Protein AF-Q112Q5-F1 (afdb_monomer)

Structure (mmCIF, N/CA/C/O backbone):
data_AF-Q112Q5-F1
#
_entry.id   AF-Q112Q5-F1
#
loop_
_atom_site.group_PDB
_atom_site.id
_atom_site.type_symbol
_atom_site.label_atom_id
_atom_site.label_alt_id
_atom_site.label_comp_id
_atom_site.label_asym_id
_atom_site.label_entity_id
_atom_site.label_seq_id
_atom_site.pdbx_PDB_ins_code
_atom_site.Cartn_x
_atom_site.Cartn_y
_atom_site.Cartn_z
_atom_site.occupancy
_atom_site.B_iso_or_equiv
_atom_site.auth_seq_id
_atom_site.auth_comp_id
_atom_site.auth_asym_id
_atom_site.auth_atom_id
_atom_site.pdbx_PDB_model_num
ATOM 1 N N . MET A 1 1 ? 54.21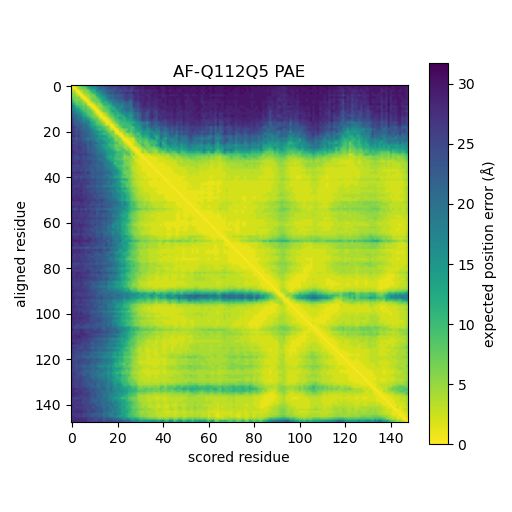1 -48.850 -16.663 1.00 38.34 1 MET A N 1
ATOM 2 C CA . MET A 1 1 ? 54.691 -47.965 -15.581 1.00 38.34 1 MET A CA 1
ATOM 3 C C . MET A 1 1 ? 54.172 -46.567 -15.881 1.00 38.34 1 MET A C 1
ATOM 5 O O . MET A 1 1 ? 54.429 -46.067 -16.967 1.00 38.34 1 MET A O 1
ATOM 9 N N . ASN A 1 2 ? 53.323 -46.051 -14.991 1.00 39.59 2 ASN A N 1
ATOM 10 C CA . ASN A 1 2 ? 52.561 -44.801 -15.100 1.00 39.59 2 ASN A CA 1
ATOM 11 C C . ASN A 1 2 ? 53.433 -43.554 -15.304 1.00 39.59 2 ASN A C 1
ATOM 13 O O . ASN A 1 2 ? 54.502 -43.474 -14.709 1.00 39.59 2 ASN A O 1
ATOM 17 N N . GLN A 1 3 ? 52.880 -42.541 -15.979 1.00 44.94 3 GLN A N 1
ATOM 18 C CA . GLN A 1 3 ? 52.702 -41.191 -15.416 1.00 44.94 3 GLN A CA 1
ATOM 19 C C . GLN A 1 3 ? 51.714 -40.401 -16.293 1.00 44.94 3 GLN A C 1
ATOM 21 O O . GLN A 1 3 ? 51.892 -40.236 -17.497 1.00 44.94 3 GLN A O 1
ATOM 26 N N . ILE A 1 4 ? 50.612 -40.016 -15.655 1.00 48.84 4 ILE A N 1
ATOM 27 C CA . ILE A 1 4 ? 49.395 -39.433 -16.215 1.00 48.84 4 ILE A CA 1
ATOM 28 C C . ILE A 1 4 ? 49.650 -37.945 -16.473 1.00 48.84 4 ILE A C 1
ATOM 30 O O . ILE A 1 4 ? 50.003 -37.213 -15.551 1.00 48.84 4 ILE A O 1
ATOM 34 N N . LYS A 1 5 ? 49.448 -37.486 -17.713 1.00 44.53 5 LYS A N 1
ATOM 35 C CA . LYS A 1 5 ? 49.313 -36.056 -18.010 1.00 44.53 5 LYS A CA 1
ATOM 36 C C . LYS A 1 5 ? 47.962 -35.609 -17.458 1.00 44.53 5 LYS A C 1
ATOM 38 O O . LYS A 1 5 ? 46.924 -35.987 -17.988 1.00 44.53 5 LYS A O 1
ATOM 43 N N . ILE A 1 6 ? 47.980 -34.885 -16.344 1.00 49.50 6 ILE A N 1
ATOM 44 C CA . ILE A 1 6 ? 46.780 -34.271 -15.778 1.00 49.50 6 ILE A CA 1
ATOM 45 C C . ILE A 1 6 ? 46.515 -33.008 -16.598 1.00 49.50 6 ILE A C 1
ATOM 47 O O . ILE A 1 6 ? 47.198 -31.995 -16.439 1.00 49.50 6 ILE A O 1
ATOM 51 N N . ASP A 1 7 ? 45.560 -33.110 -17.520 1.00 44.97 7 ASP A N 1
ATOM 52 C CA . ASP A 1 7 ? 45.053 -31.986 -18.296 1.00 44.97 7 ASP A CA 1
ATOM 53 C C . ASP A 1 7 ? 44.425 -30.947 -17.357 1.00 44.97 7 ASP A C 1
ATOM 55 O O . ASP A 1 7 ? 43.490 -31.220 -16.603 1.00 44.97 7 ASP A O 1
ATOM 59 N N . TRP A 1 8 ? 44.943 -29.724 -17.430 1.00 37.97 8 TRP A N 1
ATOM 60 C CA . TRP A 1 8 ? 44.558 -28.542 -16.651 1.00 37.97 8 TRP A CA 1
ATOM 61 C C . TRP A 1 8 ? 43.152 -27.984 -16.976 1.00 37.97 8 TRP A C 1
ATOM 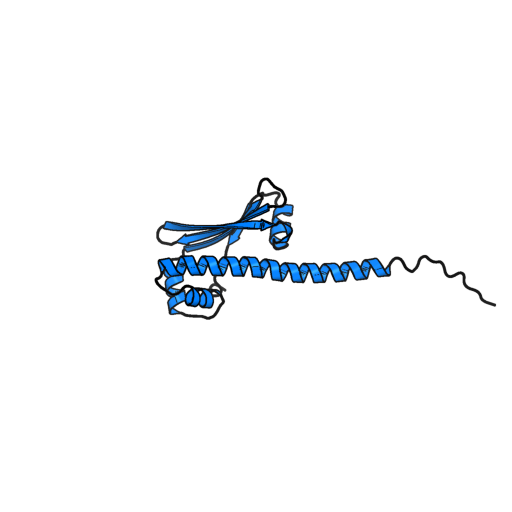63 O O . TRP A 1 8 ? 42.888 -26.801 -16.784 1.00 37.97 8 TRP A O 1
ATOM 73 N N . LEU A 1 9 ? 42.220 -28.811 -17.456 1.00 44.56 9 LEU A N 1
ATOM 74 C CA . LEU A 1 9 ? 40.886 -28.380 -17.905 1.00 44.56 9 LEU A CA 1
ATOM 75 C C . LEU A 1 9 ? 39.757 -28.630 -16.890 1.00 44.56 9 LEU A C 1
ATOM 77 O O . LEU A 1 9 ? 38.627 -28.205 -17.115 1.00 44.56 9 LEU A O 1
ATOM 81 N N . ALA A 1 10 ? 40.035 -29.261 -15.746 1.00 44.31 10 ALA A N 1
ATOM 82 C CA . ALA A 1 10 ? 38.996 -29.633 -14.777 1.00 44.31 10 ALA A CA 1
ATOM 83 C C . ALA A 1 10 ? 38.671 -28.565 -13.706 1.00 44.31 10 ALA A C 1
ATOM 85 O O . ALA A 1 10 ? 37.766 -28.776 -12.902 1.00 44.31 10 ALA A O 1
ATOM 86 N N . ILE A 1 11 ? 39.366 -27.420 -13.667 1.00 45.47 11 ILE A N 1
ATOM 87 C CA . ILE A 1 11 ? 39.195 -26.430 -12.578 1.00 45.47 11 ILE A CA 1
ATOM 88 C C . ILE A 1 11 ? 38.135 -25.355 -12.900 1.00 45.47 11 ILE A C 1
ATOM 90 O O . ILE A 1 11 ? 37.619 -24.702 -11.996 1.00 45.47 11 ILE A O 1
ATOM 94 N N . SER A 1 12 ? 37.707 -25.200 -14.153 1.00 41.78 12 SER A N 1
ATOM 95 C CA . SER A 1 12 ? 36.831 -24.076 -14.536 1.00 41.78 12 SER A CA 1
ATOM 96 C C . SER A 1 12 ? 35.328 -24.297 -14.302 1.00 41.78 12 SER A C 1
ATOM 98 O O . SER A 1 12 ? 34.565 -23.338 -14.380 1.00 41.78 12 SER A O 1
ATOM 100 N N . ILE A 1 13 ? 34.871 -25.519 -13.999 1.00 42.47 13 ILE A N 1
ATOM 101 C CA . ILE A 1 13 ? 33.425 -25.830 -13.927 1.00 42.47 13 ILE A CA 1
ATOM 102 C C . ILE A 1 13 ? 32.849 -25.673 -12.506 1.00 42.47 13 ILE A C 1
ATOM 104 O O . ILE A 1 13 ? 31.674 -25.344 -12.349 1.00 42.47 13 ILE A O 1
ATOM 108 N N . ILE A 1 14 ? 33.659 -25.814 -11.451 1.00 42.00 14 ILE A N 1
ATOM 109 C CA . ILE A 1 14 ? 33.155 -25.757 -10.063 1.00 42.00 14 ILE A CA 1
ATOM 110 C C . ILE A 1 14 ? 32.820 -24.315 -9.629 1.00 42.00 14 ILE A C 1
ATOM 112 O O . ILE A 1 14 ? 31.903 -24.102 -8.836 1.00 42.00 14 ILE A O 1
ATOM 116 N N . ALA A 1 15 ? 33.482 -23.305 -10.204 1.00 40.81 15 ALA A N 1
ATOM 117 C CA . ALA A 1 15 ? 33.219 -21.903 -9.870 1.00 40.81 15 ALA A CA 1
ATOM 118 C C . ALA A 1 15 ? 31.838 -21.410 -10.351 1.00 40.81 15 ALA A C 1
ATOM 120 O O . ALA A 1 15 ? 31.225 -20.573 -9.694 1.00 40.81 15 ALA A O 1
ATOM 121 N N . VAL A 1 16 ? 31.305 -21.948 -11.453 1.00 42.91 16 VAL A N 1
ATOM 122 C CA . VAL A 1 16 ? 30.033 -21.470 -12.030 1.00 42.91 16 VAL A CA 1
ATOM 123 C C . VAL A 1 16 ? 28.824 -21.937 -11.208 1.00 42.91 16 VAL A C 1
ATOM 125 O O . VAL A 1 16 ? 27.858 -21.192 -11.048 1.00 42.91 16 VAL A O 1
ATOM 128 N N . ILE A 1 17 ? 28.891 -23.129 -10.606 1.00 44.75 17 ILE A N 1
ATOM 129 C CA . ILE A 1 17 ? 27.792 -23.672 -9.788 1.00 44.75 17 ILE A CA 1
ATOM 130 C C . ILE A 1 17 ? 27.744 -22.994 -8.408 1.00 44.75 17 ILE A C 1
ATOM 132 O O . ILE A 1 17 ? 26.664 -22.646 -7.931 1.00 44.75 17 ILE A O 1
ATOM 136 N N . GLY A 1 18 ? 28.904 -22.734 -7.789 1.00 38.66 18 GLY A N 1
ATOM 137 C CA . GLY A 1 18 ? 28.977 -22.030 -6.500 1.00 38.66 18 GLY A CA 1
ATOM 138 C C . GLY A 1 18 ? 28.475 -20.583 -6.572 1.00 38.66 18 GLY A C 1
ATOM 139 O O . GLY A 1 18 ? 27.759 -20.132 -5.678 1.00 38.66 18 GLY A O 1
ATOM 140 N N . VAL A 1 19 ? 28.776 -19.878 -7.668 1.00 47.91 19 VAL A N 1
ATOM 141 C CA . VAL A 1 19 ? 28.288 -18.509 -7.906 1.00 47.91 19 VAL A CA 1
ATOM 142 C C . VAL A 1 19 ? 26.772 -18.491 -8.137 1.00 47.91 19 VAL A C 1
ATOM 144 O O . VAL A 1 19 ? 26.086 -17.650 -7.564 1.00 47.91 19 VAL A O 1
ATOM 147 N N . GLY A 1 20 ? 26.221 -19.447 -8.894 1.00 42.84 20 GLY A N 1
ATOM 148 C CA . GLY A 1 20 ? 24.776 -19.525 -9.144 1.00 42.84 20 GLY A CA 1
ATOM 149 C C . GLY A 1 20 ? 23.938 -19.736 -7.876 1.00 42.84 20 GLY A C 1
ATOM 150 O O . GLY A 1 20 ? 22.913 -19.079 -7.697 1.00 42.84 20 GLY A O 1
ATOM 151 N N . ILE A 1 21 ? 24.394 -20.600 -6.961 1.00 50.12 21 ILE A N 1
ATOM 152 C CA . ILE A 1 21 ? 23.700 -20.850 -5.686 1.00 50.12 21 ILE A CA 1
ATOM 153 C C . ILE A 1 21 ? 23.842 -19.645 -4.744 1.00 50.12 21 ILE A C 1
ATOM 155 O O . ILE A 1 21 ? 22.858 -19.230 -4.133 1.00 50.12 21 ILE A O 1
ATOM 159 N N . GLY A 1 22 ? 25.034 -19.044 -4.660 1.00 46.97 22 GLY A N 1
ATOM 160 C CA . GLY A 1 22 ? 25.268 -17.854 -3.838 1.00 46.97 22 GLY A CA 1
ATOM 161 C C . GLY A 1 22 ? 24.412 -16.658 -4.267 1.00 46.97 22 GLY A C 1
ATOM 162 O O . GLY A 1 22 ? 23.777 -16.028 -3.424 1.00 46.97 22 GLY A O 1
ATOM 163 N N . ILE A 1 23 ? 24.319 -16.390 -5.575 1.00 55.62 23 ILE A N 1
ATOM 164 C CA . ILE A 1 23 ? 23.477 -15.312 -6.117 1.00 55.62 23 ILE A CA 1
ATOM 165 C C . ILE A 1 23 ? 21.993 -15.581 -5.829 1.00 55.62 23 ILE A C 1
ATOM 167 O O . ILE A 1 23 ? 21.293 -14.664 -5.415 1.00 55.62 23 ILE A O 1
ATOM 171 N N . TYR A 1 24 ? 21.517 -16.823 -5.966 1.00 56.56 24 TYR A N 1
ATOM 172 C CA . TYR A 1 24 ? 20.115 -17.174 -5.701 1.00 56.56 24 TYR A CA 1
ATOM 173 C C . TYR A 1 24 ? 19.688 -16.954 -4.238 1.00 56.56 24 TYR A C 1
ATOM 175 O O . TYR A 1 24 ? 18.566 -16.523 -3.968 1.00 56.56 24 TYR A O 1
ATOM 183 N N . PHE A 1 25 ? 20.566 -17.243 -3.273 1.00 58.03 25 PHE A N 1
ATOM 184 C CA . PHE A 1 25 ? 20.273 -16.972 -1.862 1.00 58.03 25 PHE A CA 1
ATOM 185 C C . PHE A 1 25 ? 20.284 -15.471 -1.548 1.00 58.03 25 PHE A C 1
ATOM 187 O O . PHE A 1 25 ? 19.403 -14.998 -0.828 1.00 58.03 25 PHE A O 1
ATOM 194 N N . LEU A 1 26 ? 21.220 -14.714 -2.130 1.00 58.44 26 LEU A N 1
ATOM 195 C CA . LEU A 1 26 ? 21.297 -13.261 -1.956 1.00 58.44 26 LEU A CA 1
ATOM 196 C C . LEU A 1 26 ? 20.078 -12.544 -2.551 1.00 58.44 26 LEU A C 1
ATOM 198 O O . LEU A 1 26 ? 19.517 -11.656 -1.911 1.00 58.44 26 LEU A O 1
ATOM 202 N N . THR A 1 27 ? 19.616 -12.960 -3.734 1.00 61.19 27 THR A N 1
ATOM 203 C CA . THR A 1 27 ? 18.418 -12.374 -4.351 1.00 61.19 27 THR A CA 1
ATOM 204 C C . THR A 1 27 ? 17.161 -12.676 -3.546 1.00 61.19 27 THR A C 1
ATOM 206 O O . THR A 1 27 ? 16.329 -11.791 -3.391 1.00 61.19 27 THR A O 1
ATOM 209 N N . LYS A 1 28 ? 17.034 -13.872 -2.954 1.00 66.25 28 LYS A N 1
ATOM 210 C CA . LYS A 1 28 ? 15.899 -14.199 -2.075 1.00 66.25 28 LYS A CA 1
ATOM 211 C C . LYS A 1 28 ? 15.874 -13.399 -0.778 1.00 66.25 28 LYS A C 1
ATOM 213 O O . LYS A 1 28 ? 14.794 -13.033 -0.319 1.00 66.25 28 LYS A O 1
ATOM 218 N N . GLN A 1 29 ? 17.034 -13.154 -0.175 1.00 67.44 29 GLN A N 1
ATOM 219 C CA . GLN A 1 29 ? 17.110 -12.353 1.044 1.00 67.44 29 GLN A CA 1
ATOM 220 C C . GLN A 1 29 ? 16.757 -10.890 0.756 1.00 67.44 29 GLN A C 1
ATOM 222 O O . GLN A 1 29 ? 15.904 -10.332 1.442 1.00 67.44 29 GLN A O 1
ATOM 227 N N . SER A 1 30 ? 17.330 -10.323 -0.311 1.00 72.94 30 SER A N 1
ATOM 228 C CA . SER A 1 30 ? 16.992 -8.979 -0.790 1.00 72.94 30 SER A CA 1
ATOM 229 C C . SER A 1 30 ? 15.516 -8.866 -1.184 1.00 72.94 30 SER A C 1
ATOM 231 O O . SER A 1 30 ? 14.883 -7.863 -0.888 1.00 72.94 30 SER A O 1
ATOM 233 N N . GLU A 1 31 ? 14.923 -9.910 -1.769 1.00 81.94 31 GLU A N 1
ATOM 234 C CA . GLU A 1 31 ? 13.503 -9.928 -2.128 1.00 81.94 31 GLU A CA 1
ATOM 235 C C . GLU A 1 31 ? 12.583 -9.825 -0.908 1.00 81.94 31 GLU A C 1
ATOM 237 O O . GLU A 1 31 ? 11.640 -9.031 -0.892 1.00 81.94 31 GLU A O 1
ATOM 242 N N . ALA A 1 32 ? 12.842 -10.644 0.114 1.00 83.25 32 ALA A N 1
ATOM 243 C CA . ALA A 1 32 ? 12.058 -10.629 1.343 1.00 83.25 32 ALA A CA 1
ATOM 244 C C . ALA A 1 32 ? 12.215 -9.295 2.088 1.00 83.25 32 ALA A C 1
ATOM 246 O O . ALA A 1 32 ? 11.241 -8.766 2.622 1.00 83.25 32 ALA A O 1
ATOM 247 N N . GLU A 1 33 ? 13.427 -8.740 2.092 1.00 86.88 33 GLU A N 1
ATOM 248 C CA . GLU A 1 33 ? 13.728 -7.443 2.692 1.00 86.88 33 GLU A CA 1
ATOM 249 C C . GLU A 1 33 ? 13.039 -6.290 1.952 1.00 86.88 33 GLU A C 1
ATOM 251 O O . GLU A 1 33 ? 12.332 -5.507 2.579 1.00 86.88 33 GLU A O 1
ATOM 256 N N . ASN A 1 34 ? 13.144 -6.233 0.623 1.00 89.56 34 ASN A N 1
ATOM 257 C CA . ASN A 1 34 ? 12.505 -5.211 -0.207 1.00 89.56 34 ASN A CA 1
ATOM 258 C C . ASN A 1 34 ? 10.984 -5.199 -0.028 1.00 89.56 34 ASN A C 1
ATOM 260 O O . ASN A 1 34 ? 10.386 -4.140 0.164 1.00 89.56 34 ASN A O 1
ATOM 264 N N . ARG A 1 35 ? 10.351 -6.382 -0.032 1.00 87.50 35 ARG A N 1
ATOM 265 C CA . 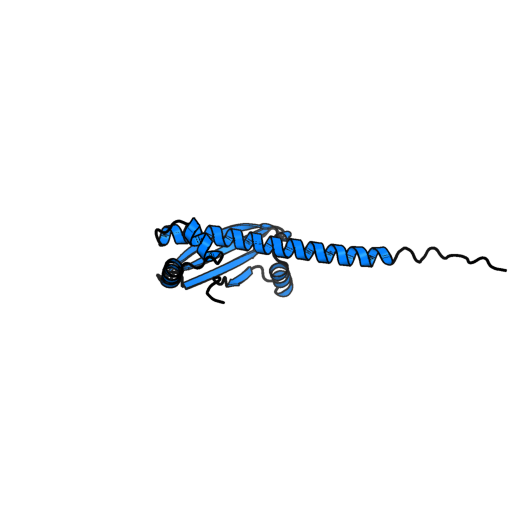ARG A 1 35 ? 8.917 -6.510 0.274 1.00 87.50 35 ARG A CA 1
ATOM 266 C C . ARG A 1 35 ? 8.602 -5.955 1.648 1.00 87.50 35 ARG A C 1
ATOM 268 O O . ARG A 1 35 ? 7.773 -5.064 1.766 1.00 87.50 35 ARG A O 1
ATOM 275 N N . ARG A 1 36 ? 9.324 -6.419 2.668 1.00 89.56 36 ARG A N 1
ATOM 276 C CA . ARG A 1 36 ? 9.118 -5.979 4.046 1.00 89.56 36 ARG A CA 1
ATOM 277 C C . ARG A 1 36 ? 9.285 -4.469 4.202 1.00 89.56 36 ARG A C 1
ATOM 279 O O . ARG A 1 36 ? 8.546 -3.871 4.979 1.00 89.56 36 ARG A O 1
ATOM 286 N N . ASN A 1 37 ? 10.227 -3.856 3.491 1.00 91.88 37 ASN A N 1
ATOM 287 C CA . ASN A 1 37 ? 10.465 -2.416 3.536 1.00 91.88 37 ASN A CA 1
ATOM 288 C C . ASN A 1 37 ? 9.297 -1.635 2.924 1.00 91.88 37 ASN A C 1
ATOM 290 O O . ASN A 1 37 ? 8.829 -0.671 3.531 1.00 91.88 37 ASN A O 1
ATOM 294 N N . ILE A 1 38 ? 8.790 -2.070 1.766 1.00 91.12 38 ILE A N 1
ATOM 295 C CA . ILE A 1 38 ? 7.618 -1.457 1.123 1.00 91.12 38 ILE A CA 1
ATOM 296 C C . ILE A 1 38 ? 6.371 -1.636 1.990 1.00 91.12 38 ILE A C 1
ATOM 298 O O . ILE A 1 38 ? 5.642 -0.669 2.212 1.00 91.12 38 ILE A O 1
ATOM 302 N N . ASP A 1 39 ? 6.162 -2.841 2.517 1.00 90.62 39 ASP A N 1
ATOM 303 C CA . ASP A 1 39 ? 5.037 -3.170 3.389 1.00 90.62 39 ASP A CA 1
ATOM 304 C C . ASP A 1 39 ? 5.092 -2.311 4.661 1.00 90.62 39 ASP A C 1
ATOM 306 O O . ASP A 1 39 ? 4.137 -1.612 4.982 1.00 90.62 39 ASP A O 1
ATOM 310 N N . SER A 1 40 ? 6.248 -2.246 5.330 1.00 93.38 40 SER A N 1
ATOM 311 C CA . SER A 1 40 ? 6.425 -1.440 6.548 1.00 93.38 40 SER A CA 1
ATOM 312 C C . SER A 1 40 ? 6.176 0.047 6.291 1.00 93.38 40 SER A C 1
ATOM 314 O O . SER A 1 40 ? 5.479 0.697 7.071 1.00 93.38 40 SER A O 1
ATOM 316 N N . TRP A 1 41 ? 6.704 0.583 5.184 1.00 94.19 41 TRP A N 1
ATOM 317 C CA . TRP A 1 41 ? 6.456 1.966 4.775 1.00 94.19 41 TRP A CA 1
ATOM 318 C C . TRP A 1 41 ? 4.962 2.222 4.548 1.00 94.19 41 TRP A C 1
ATOM 320 O O . TRP A 1 41 ? 4.424 3.230 5.015 1.00 94.19 41 TRP A O 1
ATOM 330 N N . PHE A 1 42 ? 4.278 1.305 3.863 1.00 91.25 42 PHE A N 1
ATOM 331 C CA . PHE A 1 42 ? 2.846 1.394 3.608 1.00 91.25 42 PHE A CA 1
ATOM 332 C C . PHE A 1 42 ? 2.041 1.384 4.912 1.00 91.25 42 PHE A C 1
ATOM 334 O O . PHE A 1 42 ? 1.216 2.273 5.128 1.00 91.25 42 PHE A O 1
ATOM 341 N N . GLU A 1 43 ? 2.297 0.415 5.792 1.00 94.62 43 GLU A N 1
ATOM 342 C CA . GLU A 1 43 ? 1.608 0.255 7.074 1.00 94.62 43 GLU A CA 1
ATOM 343 C C . GLU A 1 43 ? 1.737 1.513 7.938 1.00 94.62 43 GLU A C 1
ATOM 345 O O . GLU A 1 43 ? 0.757 1.988 8.513 1.00 94.62 43 GLU A O 1
ATOM 350 N N . GLU A 1 44 ? 2.934 2.102 7.983 1.00 95.75 44 GLU A N 1
ATOM 351 C CA . GLU A 1 44 ? 3.195 3.343 8.707 1.00 95.75 44 GLU A CA 1
ATOM 352 C C . GLU A 1 44 ? 2.380 4.508 8.143 1.00 95.75 44 GLU A C 1
ATOM 354 O O . GLU A 1 44 ? 1.681 5.191 8.896 1.00 95.75 44 GLU A O 1
ATOM 359 N N . LYS A 1 45 ? 2.402 4.726 6.822 1.00 94.56 45 LYS A N 1
ATOM 360 C CA . LYS A 1 45 ? 1.623 5.811 6.203 1.00 94.56 45 LYS A CA 1
ATOM 361 C C . LYS A 1 45 ? 0.122 5.616 6.355 1.00 94.56 45 LYS A C 1
ATOM 363 O O . LYS A 1 45 ? -0.589 6.584 6.634 1.00 94.56 45 LYS A O 1
ATOM 368 N N . LEU A 1 46 ? -0.347 4.381 6.217 1.00 93.69 46 LEU A N 1
ATOM 369 C CA . LEU A 1 46 ? -1.745 4.039 6.407 1.00 93.69 46 LEU A CA 1
ATOM 370 C C . LEU A 1 46 ? -2.181 4.308 7.850 1.00 93.69 46 LEU A C 1
ATOM 372 O O . LEU A 1 46 ? -3.221 4.925 8.070 1.00 93.69 46 LEU A O 1
ATOM 376 N N . SER A 1 47 ? -1.362 3.913 8.828 1.00 95.62 47 SER A N 1
ATOM 377 C CA . SER A 1 47 ? -1.660 4.120 10.247 1.00 95.62 47 SER A CA 1
ATOM 378 C C . SER A 1 47 ? -1.806 5.598 10.612 1.00 95.62 47 SER A C 1
ATOM 380 O O . SER A 1 47 ? -2.727 5.956 11.341 1.00 95.62 47 SER A O 1
ATOM 382 N N . ILE A 1 48 ? -0.955 6.468 10.058 1.00 94.75 48 ILE A N 1
ATOM 383 C CA . ILE A 1 48 ? -1.013 7.919 10.281 1.00 94.75 48 ILE A CA 1
ATOM 384 C C . ILE A 1 48 ? -2.298 8.495 9.683 1.00 94.75 48 ILE A C 1
ATOM 386 O O . ILE A 1 48 ? -3.016 9.236 10.351 1.00 94.75 48 ILE A O 1
ATOM 390 N N . SER A 1 49 ? -2.611 8.118 8.443 1.00 92.50 49 SER A N 1
ATOM 391 C CA . SER A 1 49 ? -3.809 8.581 7.741 1.00 92.50 49 SER A CA 1
ATOM 392 C C . SER A 1 49 ? -5.103 8.154 8.451 1.00 92.50 49 SER A C 1
ATOM 394 O O . SER A 1 49 ? -6.015 8.956 8.659 1.00 92.50 49 SER A O 1
ATOM 396 N N . LEU A 1 50 ? -5.180 6.891 8.875 1.00 94.31 50 LEU A N 1
ATOM 397 C CA . LEU A 1 50 ? -6.334 6.363 9.600 1.00 94.31 50 LEU A CA 1
ATOM 398 C C . LEU A 1 50 ? -6.444 6.942 11.015 1.00 94.31 50 LEU A C 1
ATOM 400 O O . LEU A 1 50 ? -7.561 7.143 11.484 1.00 94.31 50 LEU A O 1
ATOM 404 N N . ALA A 1 51 ? -5.326 7.244 11.680 1.00 95.31 51 ALA A N 1
ATOM 405 C CA . ALA A 1 51 ? -5.329 7.855 13.009 1.00 95.31 51 ALA A CA 1
ATOM 406 C C . ALA A 1 51 ? -6.034 9.205 13.006 1.00 95.31 51 ALA A C 1
ATOM 408 O O . ALA A 1 51 ? -6.900 9.456 13.844 1.00 95.31 51 ALA A O 1
ATOM 409 N N . GLU A 1 52 ? -5.713 10.037 12.016 1.00 92.00 52 GLU A N 1
ATOM 410 C CA . GLU A 1 52 ? -6.347 11.337 11.829 1.00 92.00 52 GLU A CA 1
ATOM 411 C C . GLU A 1 52 ? -7.857 11.199 11.591 1.00 92.00 52 GLU A C 1
ATOM 413 O O . GLU A 1 52 ? -8.650 11.925 12.187 1.00 92.00 52 GLU A O 1
ATOM 418 N N . LYS A 1 53 ? -8.276 10.228 10.768 1.00 92.06 53 LYS A N 1
ATOM 419 C CA . LYS A 1 53 ? -9.699 10.020 10.456 1.00 92.06 53 LYS A CA 1
ATOM 420 C C . LYS A 1 53 ? -10.506 9.384 11.585 1.00 92.06 53 LYS A C 1
ATOM 422 O O . LYS A 1 53 ? -11.690 9.685 11.715 1.00 92.06 53 LYS A O 1
ATOM 427 N N . LEU A 1 54 ? -9.904 8.482 12.355 1.00 93.81 54 LEU A N 1
ATOM 428 C CA . LEU A 1 54 ? -10.596 7.706 13.386 1.00 93.81 54 LEU A CA 1
ATOM 429 C C . LEU A 1 54 ? -10.476 8.322 14.783 1.00 93.81 54 LEU A C 1
ATOM 431 O O . LEU A 1 54 ? -11.214 7.919 15.680 1.00 93.81 54 LEU A O 1
ATOM 435 N N . GLY A 1 55 ? -9.552 9.265 14.988 1.00 94.69 55 GLY A N 1
ATOM 436 C CA . GLY A 1 55 ? -9.233 9.793 16.316 1.00 94.69 55 GLY A CA 1
ATOM 437 C C . GLY A 1 55 ? -8.603 8.743 17.239 1.00 94.69 55 GLY A C 1
ATOM 438 O O . GLY A 1 55 ? -8.718 8.844 18.458 1.00 94.69 55 GLY A O 1
ATOM 439 N N . ILE A 1 56 ? -7.973 7.716 16.663 1.00 95.56 56 ILE A N 1
ATOM 440 C CA . ILE A 1 56 ? -7.312 6.613 17.375 1.00 95.56 56 ILE A CA 1
ATOM 441 C C . ILE A 1 56 ? -5.797 6.803 17.230 1.00 95.56 56 ILE A C 1
ATOM 443 O O . ILE A 1 56 ? -5.351 7.194 16.150 1.00 95.56 56 ILE A O 1
ATOM 447 N N . PRO A 1 57 ? -4.979 6.527 18.260 1.00 96.75 57 PRO A N 1
ATOM 448 C CA . PRO A 1 57 ? -3.530 6.644 18.144 1.00 96.75 57 PRO A CA 1
ATOM 449 C C . PRO A 1 57 ? -2.967 5.819 16.978 1.00 96.75 57 PRO A C 1
ATOM 451 O O . PRO A 1 57 ? -3.278 4.634 16.833 1.00 96.75 57 PRO A O 1
ATOM 454 N N . SER A 1 58 ? -2.082 6.420 16.176 1.00 96.12 58 SER A N 1
ATOM 455 C CA . SER A 1 58 ? -1.462 5.754 15.018 1.00 96.12 58 SER A CA 1
ATOM 456 C C . SER A 1 58 ? -0.745 4.464 15.394 1.00 96.12 58 SER A C 1
ATOM 458 O O . SER A 1 58 ? -0.798 3.503 14.637 1.00 96.12 58 SER A O 1
ATOM 460 N N . GLN A 1 59 ? -0.152 4.398 16.587 1.00 96.38 59 GLN A N 1
ATOM 461 C CA . GLN A 1 59 ? 0.513 3.195 17.079 1.00 96.38 59 GLN A CA 1
ATOM 462 C C . GLN A 1 59 ? -0.453 2.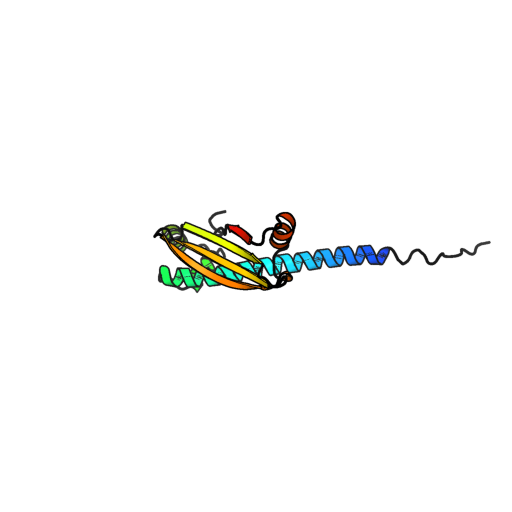016 17.278 1.00 96.38 59 GLN A C 1
ATOM 464 O O . GLN A 1 59 ? -0.102 0.886 16.946 1.00 96.38 59 GLN A O 1
ATOM 469 N N . GLU A 1 60 ? -1.665 2.257 17.786 1.00 96.06 60 GLU A N 1
ATOM 470 C CA . GLU A 1 60 ? -2.672 1.201 17.970 1.00 96.06 60 GLU A CA 1
ATOM 471 C C . GLU A 1 60 ? -3.196 0.697 16.622 1.00 96.06 60 GLU A C 1
ATOM 473 O O . GLU A 1 60 ? -3.374 -0.506 16.413 1.00 96.06 60 GLU A O 1
ATOM 478 N N . ILE A 1 61 ? -3.386 1.617 15.674 1.00 96.44 61 ILE A N 1
ATOM 479 C CA . ILE A 1 61 ? -3.760 1.272 14.303 1.00 96.44 61 ILE A CA 1
ATOM 480 C C . ILE A 1 61 ? -2.640 0.478 13.631 1.00 96.44 61 ILE A C 1
ATOM 482 O O . ILE A 1 61 ? -2.910 -0.561 13.038 1.00 96.44 61 ILE A O 1
ATOM 486 N N . LEU A 1 62 ? -1.387 0.922 13.756 1.00 96.69 62 LEU A N 1
ATOM 487 C CA . LEU A 1 62 ? -0.223 0.251 13.183 1.00 96.69 62 LEU A CA 1
ATOM 488 C C . LEU A 1 62 ? -0.085 -1.175 13.717 1.00 96.69 62 LEU A C 1
ATOM 490 O O . LEU A 1 62 ? 0.111 -2.104 12.942 1.00 96.69 62 LEU A O 1
ATOM 494 N N . GLN A 1 63 ? -0.232 -1.366 15.030 1.00 95.88 63 GLN A N 1
ATOM 495 C CA . GLN A 1 63 ? -0.246 -2.694 15.644 1.00 95.88 63 GLN A CA 1
ATOM 496 C C . GLN A 1 63 ? -1.366 -3.571 15.078 1.00 95.88 63 GLN A C 1
ATOM 498 O O . GLN A 1 63 ? -1.130 -4.739 14.772 1.00 95.88 63 GLN A O 1
ATOM 503 N N . THR A 1 64 ? -2.554 -2.995 14.882 1.00 95.81 64 THR A N 1
ATOM 504 C CA . THR A 1 64 ? -3.701 -3.700 14.297 1.00 95.81 64 THR A CA 1
ATOM 505 C C . THR A 1 64 ? -3.432 -4.117 12.850 1.00 95.81 64 THR A C 1
ATOM 507 O O . THR A 1 64 ? -3.643 -5.277 12.501 1.00 95.81 64 THR A O 1
ATOM 510 N N . ILE A 1 65 ? -2.900 -3.212 12.021 1.00 94.31 65 ILE A N 1
ATOM 511 C CA . ILE A 1 65 ? -2.505 -3.489 10.628 1.00 94.31 65 ILE A CA 1
ATOM 512 C C . ILE A 1 65 ? -1.370 -4.523 10.563 1.00 94.31 65 ILE A C 1
ATOM 514 O O . ILE A 1 65 ? -1.326 -5.318 9.634 1.00 94.31 65 ILE A O 1
ATOM 518 N N . ARG A 1 66 ? -0.491 -4.571 11.569 1.00 94.12 66 ARG A N 1
ATOM 519 C CA . ARG A 1 66 ? 0.580 -5.577 11.692 1.00 94.12 66 ARG A CA 1
ATOM 520 C C . ARG A 1 66 ? 0.115 -6.912 12.288 1.00 94.12 66 ARG A C 1
ATOM 522 O O . ARG A 1 66 ? 0.941 -7.768 12.596 1.00 94.12 66 ARG A O 1
ATOM 529 N N . GLY A 1 67 ? -1.193 -7.103 12.465 1.00 91.19 67 GLY A N 1
ATOM 530 C CA . GLY A 1 67 ? -1.790 -8.379 12.865 1.00 91.19 67 GLY A CA 1
ATOM 531 C C . GLY A 1 67 ? -2.085 -8.537 14.359 1.00 91.19 67 GLY A C 1
ATOM 532 O O . GLY A 1 67 ? -2.591 -9.583 14.763 1.00 91.19 67 GLY A O 1
ATOM 533 N N . ILE A 1 68 ? -1.841 -7.523 15.197 1.00 92.88 68 ILE A N 1
ATOM 534 C CA . ILE A 1 68 ? -2.312 -7.534 16.591 1.00 92.88 68 ILE A CA 1
ATOM 535 C C . ILE A 1 68 ? -3.798 -7.173 16.590 1.00 92.88 68 ILE A C 1
ATOM 537 O O . ILE A 1 68 ? -4.176 -6.007 16.673 1.00 92.88 68 ILE A O 1
ATOM 541 N N . ALA A 1 69 ? -4.649 -8.187 16.448 1.00 90.19 69 ALA A N 1
ATOM 542 C CA . ALA A 1 69 ? -6.077 -7.997 16.245 1.00 90.19 69 ALA A CA 1
ATOM 543 C C . ALA A 1 69 ? -6.731 -7.172 17.368 1.00 90.19 69 ALA A C 1
ATOM 545 O O . ALA A 1 69 ? -6.784 -7.580 18.528 1.00 90.19 69 ALA A O 1
ATOM 546 N N . ASN A 1 70 ? -7.313 -6.035 16.987 1.00 95.00 70 ASN A N 1
ATOM 547 C CA . ASN A 1 70 ? -8.201 -5.245 17.826 1.00 95.00 70 ASN A CA 1
ATOM 548 C C . ASN A 1 70 ? -9.562 -5.125 17.119 1.00 95.00 70 ASN A C 1
ATOM 550 O O . ASN A 1 70 ? -9.711 -4.285 16.228 1.00 95.00 70 ASN A O 1
ATOM 554 N N . PRO A 1 71 ? -10.572 -5.932 17.501 1.00 95.38 71 PRO A N 1
ATOM 555 C CA . PRO A 1 71 ? -11.853 -5.989 16.793 1.00 95.38 71 PRO A CA 1
ATOM 556 C C . PRO A 1 71 ? -12.568 -4.640 16.680 1.00 95.38 71 PRO A C 1
ATOM 558 O O . PRO A 1 71 ? -13.249 -4.385 15.690 1.00 95.38 71 PRO A O 1
ATOM 561 N N . LYS A 1 72 ? -12.395 -3.751 17.669 1.00 96.12 72 LYS A N 1
ATOM 562 C CA . LYS A 1 72 ? -12.994 -2.410 17.641 1.00 96.12 72 LYS A CA 1
ATOM 563 C C . LYS A 1 72 ? -12.345 -1.540 16.568 1.00 96.12 72 LYS A C 1
ATOM 565 O O . LYS A 1 72 ? -13.058 -0.873 15.827 1.00 96.12 72 LYS A O 1
ATOM 570 N N . ILE A 1 73 ? -11.015 -1.560 16.473 1.00 96.50 73 ILE A N 1
ATOM 571 C CA . ILE A 1 73 ? -10.276 -0.806 15.452 1.00 96.50 73 ILE A CA 1
ATOM 572 C C . ILE A 1 73 ? -10.572 -1.377 14.062 1.00 96.50 73 ILE A C 1
ATOM 574 O O . ILE A 1 73 ? -10.879 -0.612 13.156 1.00 96.50 73 ILE A O 1
ATOM 578 N N . ILE A 1 74 ? -10.569 -2.704 13.911 1.00 96.38 74 ILE A N 1
ATOM 579 C CA . ILE A 1 74 ? -10.882 -3.381 12.642 1.00 96.38 74 ILE A CA 1
ATOM 580 C C . ILE A 1 74 ? -12.271 -2.980 12.135 1.00 96.38 74 ILE A C 1
ATOM 582 O O . ILE A 1 74 ? -12.407 -2.562 10.988 1.00 96.38 74 ILE A O 1
ATOM 586 N N . ALA A 1 75 ? -13.294 -3.039 12.995 1.00 96.12 75 ALA A N 1
ATOM 587 C CA . ALA A 1 75 ? -14.648 -2.633 12.624 1.00 96.12 75 ALA A CA 1
ATOM 588 C C . ALA A 1 75 ? -14.691 -1.173 12.146 1.00 96.12 75 ALA A C 1
ATOM 590 O O . ALA A 1 75 ? -15.258 -0.886 11.096 1.00 96.12 75 ALA A O 1
ATOM 591 N N . ARG A 1 76 ? -14.019 -0.263 12.863 1.00 96.31 76 ARG A N 1
ATOM 592 C CA . ARG A 1 76 ? -13.928 1.154 12.481 1.00 96.31 76 ARG A CA 1
ATOM 593 C C . ARG A 1 76 ? -13.208 1.371 11.154 1.00 96.31 76 ARG A C 1
ATOM 595 O O . ARG A 1 76 ? -13.659 2.188 10.361 1.00 96.31 76 ARG A O 1
ATOM 602 N N . ILE A 1 77 ? -12.116 0.651 10.897 1.00 95.62 77 ILE A N 1
ATOM 603 C CA . ILE A 1 77 ? -11.400 0.720 9.617 1.00 95.62 77 ILE A CA 1
ATOM 604 C C . ILE A 1 77 ? -12.315 0.234 8.490 1.00 95.62 77 ILE A C 1
ATOM 606 O O . ILE A 1 77 ? -12.480 0.946 7.503 1.00 95.62 77 ILE A O 1
ATOM 610 N N . ASN A 1 78 ? -12.984 -0.907 8.666 1.00 95.06 78 ASN A N 1
ATOM 611 C CA . ASN A 1 78 ? -13.902 -1.471 7.673 1.00 95.06 78 ASN A CA 1
ATOM 612 C C . ASN A 1 78 ? -15.143 -0.591 7.428 1.00 95.06 78 ASN A C 1
ATOM 614 O O . ASN A 1 78 ? -15.731 -0.642 6.348 1.00 95.06 78 ASN A O 1
ATOM 618 N N . GLU A 1 79 ? -15.562 0.223 8.400 1.00 95.75 79 GLU A N 1
ATOM 619 C CA . GLU A 1 79 ? -16.640 1.208 8.233 1.00 95.75 79 GLU A CA 1
ATOM 620 C C . GLU A 1 79 ? -16.244 2.366 7.306 1.00 95.75 79 GLU A C 1
ATOM 622 O O . GLU A 1 79 ? -17.113 2.914 6.627 1.00 95.75 79 GLU A O 1
ATOM 627 N N . ILE A 1 80 ? -14.958 2.740 7.254 1.00 95.12 80 ILE A N 1
ATOM 628 C CA . ILE A 1 80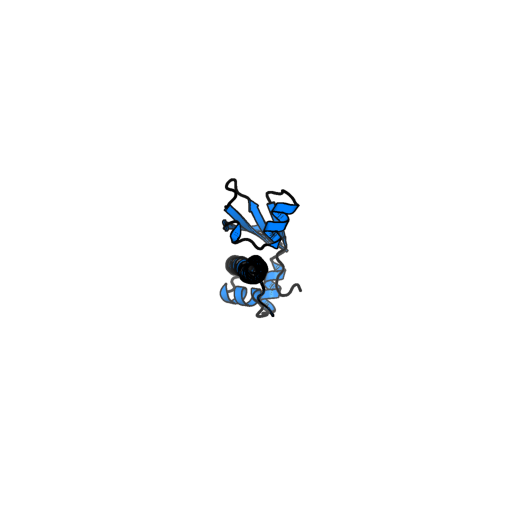 ? -14.509 3.944 6.536 1.00 95.12 80 ILE A CA 1
ATOM 629 C C . ILE A 1 80 ? -13.703 3.657 5.270 1.00 95.12 80 ILE A C 1
ATOM 631 O O . ILE A 1 80 ? -13.768 4.449 4.332 1.00 95.12 80 ILE A O 1
ATOM 635 N N . VAL A 1 81 ? -12.938 2.566 5.233 1.00 95.31 81 VAL A N 1
ATOM 636 C CA . VAL A 1 81 ? -12.094 2.193 4.096 1.00 95.31 81 VAL A CA 1
ATOM 637 C C . VAL A 1 81 ? -12.927 1.401 3.103 1.00 95.31 81 VAL A C 1
ATOM 639 O O . VAL A 1 81 ? -13.630 0.467 3.482 1.00 95.31 81 VAL A O 1
ATOM 642 N N . ASP A 1 82 ? -12.846 1.791 1.836 1.00 94.19 82 ASP A N 1
ATOM 643 C CA . ASP A 1 82 ? -13.422 1.036 0.728 1.00 94.19 82 ASP A CA 1
ATOM 644 C C . ASP A 1 82 ? -12.364 0.128 0.102 1.00 94.19 82 ASP A C 1
ATOM 646 O O . ASP A 1 82 ? -12.520 -1.090 0.053 1.00 94.19 82 ASP A O 1
ATOM 650 N N . TYR A 1 83 ? -11.240 0.715 -0.314 1.00 93.31 83 TYR A N 1
ATOM 651 C CA . TYR A 1 83 ? -10.208 -0.013 -1.039 1.00 93.31 83 TYR A CA 1
ATOM 652 C C . TYR A 1 83 ? -8.820 0.602 -0.851 1.00 93.31 83 TYR A C 1
ATOM 654 O O . TYR A 1 83 ? -8.667 1.822 -0.796 1.00 93.31 83 TYR A O 1
ATOM 662 N N . ALA A 1 84 ? -7.791 -0.244 -0.796 1.00 93.44 84 ALA A N 1
ATOM 663 C CA . ALA A 1 84 ? -6.393 0.167 -0.751 1.00 93.44 84 ALA A CA 1
ATOM 664 C C . ALA A 1 84 ? -5.612 -0.453 -1.916 1.00 93.44 84 ALA A C 1
ATOM 666 O O . ALA A 1 84 ? -5.769 -1.628 -2.250 1.00 93.44 84 ALA A O 1
ATOM 667 N N . ARG A 1 85 ? -4.737 0.338 -2.542 1.00 94.62 85 ARG A N 1
ATOM 668 C CA . ARG A 1 85 ? -3.860 -0.129 -3.623 1.00 94.62 85 ARG A CA 1
ATOM 669 C C . ARG A 1 85 ? -2.488 0.517 -3.588 1.00 94.62 85 ARG A C 1
ATOM 671 O O . ARG A 1 85 ? -2.336 1.693 -3.252 1.00 94.62 85 ARG A O 1
ATOM 678 N N . LEU A 1 86 ? -1.514 -0.250 -4.055 1.00 94.56 86 LEU A N 1
ATOM 679 C CA . LEU A 1 86 ? -0.174 0.204 -4.388 1.00 94.56 86 LEU A CA 1
ATOM 680 C C . LEU A 1 86 ? -0.054 0.378 -5.900 1.00 94.56 86 LEU A C 1
ATOM 682 O O . LEU A 1 86 ? -0.372 -0.530 -6.669 1.00 94.56 86 LEU A O 1
ATOM 686 N N . THR A 1 87 ? 0.435 1.536 -6.323 1.00 95.94 87 THR A N 1
ATOM 687 C CA . THR A 1 87 ? 0.754 1.826 -7.719 1.00 95.94 87 THR A CA 1
ATOM 688 C C . THR A 1 87 ? 2.242 2.098 -7.844 1.00 95.94 87 THR A C 1
ATOM 690 O O . THR A 1 87 ? 2.766 3.004 -7.206 1.00 95.94 87 THR A O 1
ATOM 693 N N . PHE A 1 88 ? 2.907 1.329 -8.692 1.00 95.12 88 PHE A N 1
ATOM 694 C CA . PHE A 1 88 ? 4.315 1.455 -9.032 1.00 95.12 88 PHE A CA 1
ATOM 695 C C . PHE A 1 88 ? 4.405 2.115 -10.406 1.00 95.12 88 PHE A C 1
ATOM 697 O O . PHE A 1 88 ? 3.812 1.613 -11.362 1.00 95.12 88 PHE A O 1
ATOM 704 N N . THR A 1 89 ? 5.146 3.213 -10.517 1.00 95.69 89 THR A N 1
ATOM 705 C CA . THR A 1 89 ? 5.287 3.980 -11.760 1.00 95.69 89 THR A CA 1
ATOM 706 C C . THR A 1 89 ? 6.757 4.163 -12.103 1.00 95.69 89 THR A C 1
ATOM 708 O O . THR A 1 89 ? 7.513 4.717 -11.308 1.00 95.69 89 THR A O 1
ATOM 711 N N . LYS A 1 90 ? 7.163 3.734 -13.302 1.00 92.75 90 LYS A N 1
ATOM 712 C CA . LYS A 1 90 ? 8.473 4.072 -13.870 1.00 92.75 90 LYS A CA 1
ATOM 713 C C 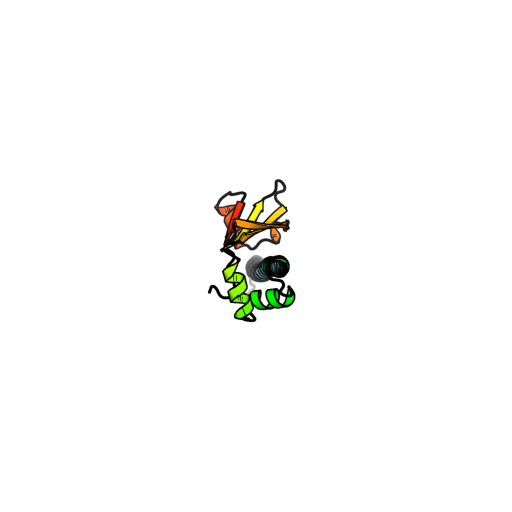. LYS A 1 90 ? 8.521 5.555 -14.195 1.00 92.75 90 LYS A C 1
ATOM 715 O O . LYS A 1 90 ? 7.697 6.044 -14.969 1.00 92.75 90 LYS A O 1
ATOM 720 N N . LEU A 1 91 ? 9.487 6.254 -13.615 1.00 88.38 91 LEU A N 1
ATOM 721 C CA . LEU A 1 91 ? 9.767 7.637 -13.966 1.00 88.38 91 LEU A CA 1
ATOM 722 C C . LEU A 1 91 ? 10.645 7.687 -15.225 1.00 88.38 91 LEU A C 1
ATOM 724 O O . LEU A 1 91 ? 11.153 6.672 -15.697 1.00 88.38 91 LEU A O 1
ATOM 728 N N . SER A 1 92 ? 10.826 8.881 -15.792 1.00 78.69 92 SER A N 1
ATOM 729 C CA . SER A 1 92 ? 11.617 9.079 -17.019 1.00 78.69 92 SER A CA 1
ATOM 730 C C . SER A 1 92 ? 13.080 8.624 -16.885 1.00 78.69 92 SER A C 1
ATOM 732 O O . SER A 1 92 ? 13.738 8.348 -17.885 1.00 78.69 92 SER A O 1
ATOM 734 N N . SER A 1 93 ? 13.588 8.545 -15.652 1.00 75.69 93 SER A N 1
ATOM 735 C CA . SER A 1 93 ? 14.852 7.898 -15.297 1.00 75.69 93 SER A CA 1
ATOM 736 C C . SER A 1 93 ? 14.605 6.403 -15.085 1.00 75.69 93 SER A C 1
ATOM 738 O O . SER A 1 93 ? 13.813 6.029 -14.225 1.00 75.69 93 SER A O 1
ATOM 740 N N . PHE A 1 94 ? 15.306 5.539 -15.828 1.00 67.25 94 PHE A N 1
ATOM 741 C CA . PHE A 1 94 ? 15.150 4.076 -15.736 1.00 67.25 94 PHE A CA 1
ATOM 742 C C . PHE A 1 94 ? 15.389 3.500 -14.332 1.00 67.25 94 PHE A C 1
ATOM 744 O O . PHE A 1 94 ? 14.932 2.395 -14.047 1.00 67.25 94 PHE A O 1
ATOM 751 N N . ASN A 1 95 ? 16.093 4.234 -13.468 1.00 84.19 95 ASN A N 1
ATOM 752 C CA . ASN A 1 95 ? 16.442 3.774 -12.129 1.00 84.19 95 ASN A CA 1
ATOM 753 C C . ASN A 1 95 ? 15.470 4.233 -11.043 1.00 84.19 95 ASN A C 1
ATOM 755 O O . ASN A 1 95 ? 15.586 3.735 -9.927 1.00 84.19 95 ASN A O 1
ATOM 759 N N . ASP A 1 96 ? 14.553 5.157 -11.336 1.00 90.19 96 ASP A N 1
ATOM 760 C CA . ASP A 1 96 ? 13.674 5.744 -10.328 1.00 90.19 96 ASP A CA 1
ATOM 761 C C . ASP A 1 96 ? 12.229 5.280 -10.521 1.00 90.19 96 ASP A C 1
ATOM 763 O O . ASP A 1 96 ? 11.650 5.343 -11.612 1.00 90.19 96 ASP A O 1
ATOM 767 N N . ILE A 1 97 ? 11.643 4.814 -9.425 1.00 93.94 97 ILE A N 1
ATOM 768 C CA . ILE A 1 97 ? 10.286 4.298 -9.358 1.00 93.94 97 ILE A CA 1
ATOM 769 C C . ILE A 1 97 ? 9.524 5.104 -8.321 1.00 93.94 97 ILE A C 1
ATOM 771 O O . ILE A 1 97 ? 9.937 5.208 -7.169 1.00 93.94 97 ILE A O 1
ATOM 775 N N . GLU A 1 98 ? 8.376 5.641 -8.712 1.00 95.56 98 GLU A N 1
ATOM 776 C CA . GLU A 1 98 ? 7.422 6.168 -7.748 1.00 95.56 98 GLU A CA 1
ATOM 777 C C . GLU A 1 98 ? 6.529 5.027 -7.262 1.00 95.56 98 GLU A C 1
ATOM 779 O O . GLU A 1 98 ? 5.846 4.376 -8.057 1.00 95.56 98 GLU A O 1
ATOM 784 N N . ILE A 1 99 ? 6.508 4.805 -5.951 1.00 95.44 99 ILE A N 1
ATOM 785 C CA . ILE A 1 99 ? 5.524 3.949 -5.295 1.00 95.44 99 ILE A CA 1
ATOM 786 C C . ILE A 1 99 ? 4.490 4.857 -4.646 1.00 95.44 99 ILE A C 1
ATOM 788 O O . ILE A 1 99 ? 4.821 5.712 -3.824 1.00 95.44 99 ILE A O 1
ATOM 792 N N . ARG A 1 100 ? 3.225 4.663 -5.010 1.00 96.44 100 ARG A N 1
ATOM 793 C CA . ARG A 1 100 ? 2.091 5.431 -4.510 1.00 96.44 100 ARG A CA 1
ATOM 794 C C . ARG A 1 100 ? 1.096 4.527 -3.804 1.00 96.44 100 ARG A C 1
ATOM 796 O O . ARG A 1 100 ? 0.535 3.616 -4.412 1.00 96.44 100 ARG A O 1
ATOM 803 N N . LEU A 1 101 ? 0.837 4.835 -2.543 1.00 94.56 101 LEU A N 1
ATOM 804 C CA . LEU A 1 101 ? -0.289 4.311 -1.787 1.00 94.56 101 LEU A CA 1
ATOM 805 C C . LEU A 1 101 ? -1.521 5.148 -2.124 1.00 94.56 101 LEU A C 1
ATOM 807 O O . LEU A 1 101 ? -1.492 6.365 -1.960 1.00 94.56 101 LEU A O 1
ATOM 811 N N . ASN A 1 102 ? -2.591 4.493 -2.569 1.00 95.00 102 ASN A N 1
ATOM 812 C CA . ASN A 1 102 ? -3.908 5.104 -2.705 1.00 95.00 102 ASN A CA 1
ATOM 813 C C . ASN A 1 102 ? -4.898 4.359 -1.813 1.00 95.00 102 ASN A C 1
ATOM 815 O O . ASN A 1 102 ? -4.971 3.129 -1.859 1.00 95.00 102 ASN A O 1
ATOM 819 N N . LEU A 1 103 ? -5.649 5.116 -1.025 1.00 94.38 103 LEU A N 1
ATOM 820 C CA . LEU A 1 103 ? -6.686 4.628 -0.134 1.00 94.38 103 LEU A CA 1
ATOM 821 C C . LEU A 1 103 ? -7.979 5.367 -0.462 1.00 94.38 103 LEU A C 1
ATOM 823 O O . LEU A 1 103 ? -8.064 6.582 -0.281 1.00 94.38 103 LEU A O 1
ATOM 827 N N . ASP A 1 104 ? -8.969 4.630 -0.938 1.00 94.75 104 ASP A N 1
ATOM 828 C CA . ASP A 1 104 ? -10.303 5.148 -1.196 1.00 94.75 104 ASP A CA 1
ATOM 829 C C . ASP A 1 104 ? -11.177 4.899 0.037 1.00 94.75 104 ASP A C 1
ATOM 831 O O . ASP A 1 104 ? -11.198 3.800 0.604 1.00 94.75 104 ASP A O 1
ATOM 835 N N . TYR A 1 105 ? -11.886 5.935 0.477 1.00 94.75 105 TYR A N 1
ATOM 836 C CA . TYR A 1 105 ? -12.817 5.853 1.596 1.00 94.75 105 TYR A CA 1
ATOM 837 C C . TYR A 1 105 ? -14.255 5.735 1.094 1.00 94.75 105 TYR A C 1
ATOM 839 O O . TYR A 1 105 ? -14.634 6.326 0.082 1.00 94.75 105 TYR A O 1
ATOM 847 N N . LYS A 1 106 ? -15.110 5.072 1.877 1.00 94.88 106 LYS A N 1
ATOM 848 C CA . LYS A 1 106 ? -16.533 4.859 1.552 1.00 94.88 106 LYS A CA 1
ATOM 849 C C . LYS A 1 106 ? -17.351 6.146 1.442 1.00 94.88 106 LYS A C 1
ATOM 851 O O . LYS A 1 106 ? -18.419 6.154 0.842 1.00 94.88 106 LYS A O 1
ATOM 856 N N . ASN A 1 107 ? -16.858 7.246 2.007 1.00 92.38 107 ASN A N 1
ATOM 857 C CA . ASN A 1 107 ? -17.482 8.564 1.891 1.00 92.38 107 ASN A CA 1
ATOM 858 C C . ASN A 1 107 ? -17.120 9.305 0.584 1.00 92.38 107 ASN A C 1
ATOM 860 O O . ASN A 1 107 ? -17.464 10.477 0.444 1.00 92.38 107 ASN A O 1
ATOM 864 N N . GLY A 1 108 ? -16.392 8.662 -0.336 1.00 91.75 108 GLY A N 1
ATOM 865 C CA . GLY A 1 108 ? -15.960 9.236 -1.612 1.00 91.75 108 GLY A CA 1
ATOM 866 C C . GLY A 1 108 ? -14.702 10.107 -1.534 1.00 91.75 108 GLY A C 1
ATOM 867 O O . GLY A 1 108 ? -14.243 10.607 -2.559 1.00 91.75 108 GLY A O 1
ATOM 868 N N . THR A 1 109 ? -14.124 10.301 -0.344 1.00 92.94 109 THR A N 1
ATOM 869 C CA . THR A 1 109 ? -12.801 10.930 -0.214 1.00 92.94 109 THR A CA 1
ATOM 870 C C . THR A 1 109 ? -11.698 9.915 -0.507 1.00 92.94 109 THR A C 1
ATOM 872 O O . THR A 1 109 ? -11.914 8.708 -0.417 1.00 92.94 109 THR A O 1
ATOM 875 N N . TYR A 1 110 ? -10.498 10.395 -0.825 1.00 93.31 110 TYR A N 1
ATOM 876 C CA . TYR A 1 110 ? -9.333 9.540 -1.033 1.00 93.31 110 TYR A CA 1
ATOM 877 C C . TYR A 1 110 ? -8.105 10.118 -0.332 1.00 93.31 110 TYR A C 1
ATOM 879 O O . TYR A 1 110 ? -7.992 11.328 -0.119 1.00 93.31 110 TYR A O 1
ATOM 887 N N . PHE A 1 111 ? -7.183 9.238 0.030 1.00 92.75 111 PHE A N 1
ATOM 888 C CA . PHE A 1 111 ? -5.853 9.567 0.517 1.00 92.75 111 PHE A CA 1
ATOM 889 C C . PHE A 1 111 ? -4.817 9.005 -0.454 1.00 92.75 111 PHE A C 1
ATOM 891 O O . PHE A 1 111 ? -4.943 7.880 -0.937 1.00 92.75 111 PHE A O 1
ATOM 898 N N . SER A 1 112 ? -3.790 9.798 -0.748 1.00 94.94 112 SER A N 1
ATOM 899 C CA . SER A 1 112 ? -2.697 9.393 -1.624 1.00 94.94 112 SER A CA 1
ATOM 900 C C . SER A 1 112 ? -1.374 9.900 -1.078 1.00 94.94 112 SER A C 1
ATOM 902 O O . SER A 1 112 ? -1.225 11.090 -0.806 1.00 94.94 112 SER A O 1
ATOM 904 N N . VAL A 1 113 ? -0.389 9.012 -0.990 1.00 95.62 113 VAL A N 1
ATOM 905 C CA . VAL A 1 113 ? 0.987 9.354 -0.622 1.00 95.62 113 VAL A CA 1
ATOM 906 C C . VAL A 1 113 ? 1.958 8.602 -1.517 1.00 95.62 113 VAL A C 1
ATOM 908 O O . VAL A 1 113 ? 1.761 7.424 -1.811 1.00 95.62 113 VAL A O 1
ATOM 911 N N . ALA A 1 114 ? 2.996 9.297 -1.968 1.00 95.38 114 ALA A N 1
ATOM 912 C CA . ALA A 1 114 ? 4.013 8.751 -2.852 1.00 95.38 114 ALA A CA 1
ATOM 913 C C . ALA A 1 114 ? 5.396 8.801 -2.200 1.00 95.38 114 ALA A C 1
ATOM 915 O O . ALA A 1 114 ? 5.674 9.644 -1.344 1.00 95.38 114 ALA A O 1
ATOM 916 N N . SER A 1 115 ? 6.262 7.889 -2.618 1.00 94.25 115 SER A N 1
ATOM 917 C CA . SER A 1 115 ? 7.674 7.860 -2.264 1.00 94.25 115 SER A CA 1
ATOM 918 C C . SER A 1 115 ? 8.490 7.399 -3.469 1.00 94.25 115 SER A C 1
ATOM 920 O O . SER A 1 115 ? 7.993 6.652 -4.313 1.00 94.25 115 SER A O 1
ATOM 922 N N . SER A 1 116 ? 9.728 7.881 -3.564 1.00 93.69 116 SER A N 1
ATOM 923 C CA . SER A 1 116 ? 10.661 7.509 -4.625 1.00 93.69 116 SER A CA 1
ATOM 924 C C . SER A 1 116 ? 11.556 6.381 -4.140 1.00 93.69 116 SER A C 1
ATOM 926 O O . SER A 1 116 ? 12.150 6.487 -3.072 1.00 93.69 116 SER A O 1
ATOM 928 N N . TRP A 1 117 ? 11.675 5.353 -4.965 1.00 93.56 117 TRP A N 1
ATOM 929 C CA . TRP A 1 117 ? 12.456 4.147 -4.727 1.00 93.56 117 TRP A CA 1
ATOM 930 C C . TRP A 1 117 ? 13.332 3.869 -5.941 1.00 93.56 117 TRP A C 1
ATOM 932 O O . TRP A 1 117 ? 13.073 4.369 -7.042 1.00 93.56 117 TRP A O 1
ATOM 942 N N . LYS A 1 118 ? 14.373 3.071 -5.755 1.00 92.31 118 LYS A N 1
ATOM 943 C CA . LYS A 1 118 ? 15.220 2.597 -6.841 1.00 92.31 118 LYS A CA 1
ATOM 944 C C . LYS A 1 118 ? 14.672 1.318 -7.451 1.00 92.31 118 LYS A C 1
ATOM 946 O O . LYS A 1 118 ? 13.949 0.548 -6.822 1.00 92.31 118 LYS A O 1
ATOM 951 N N . TRP A 1 119 ? 15.019 1.092 -8.715 1.00 90.44 119 TRP A N 1
ATOM 952 C CA . TRP A 1 119 ? 14.609 -0.106 -9.445 1.00 90.44 119 TRP A CA 1
ATOM 953 C C . TRP A 1 119 ? 14.996 -1.403 -8.720 1.00 90.44 119 TRP A C 1
ATOM 955 O O . TRP A 1 119 ? 14.209 -2.342 -8.698 1.00 90.44 119 TRP A O 1
ATOM 965 N N . ASP A 1 120 ? 16.183 -1.464 -8.122 1.00 89.44 120 ASP A N 1
ATOM 966 C CA . ASP A 1 120 ? 16.712 -2.614 -7.383 1.00 89.44 120 ASP A CA 1
ATOM 967 C C . ASP A 1 120 ? 16.089 -2.811 -5.992 1.00 89.44 120 ASP A C 1
ATOM 969 O O . ASP A 1 120 ? 16.113 -3.927 -5.475 1.00 89.44 120 ASP A O 1
ATOM 973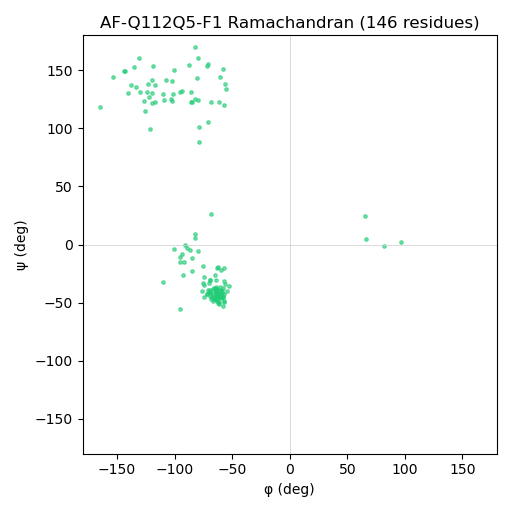 N N . GLU A 1 121 ? 15.451 -1.781 -5.435 1.00 90.12 121 GLU A N 1
ATOM 974 C CA . GLU A 1 121 ? 14.661 -1.864 -4.198 1.00 90.12 121 GLU A CA 1
ATOM 975 C C . GLU A 1 121 ? 13.258 -2.452 -4.437 1.00 90.12 121 GLU A C 1
ATOM 977 O O . GLU A 1 121 ? 12.510 -2.710 -3.493 1.00 90.12 121 GLU A O 1
ATOM 982 N N . LEU A 1 122 ? 12.875 -2.697 -5.696 1.00 90.81 122 LEU A N 1
ATOM 983 C CA . LEU A 1 122 ? 11.599 -3.325 -6.011 1.00 90.81 122 LEU A CA 1
ATOM 984 C C . LEU A 1 122 ? 11.637 -4.852 -5.847 1.00 90.81 122 LEU A C 1
ATOM 986 O O . LEU A 1 122 ? 12.587 -5.511 -6.294 1.00 90.81 122 LEU A O 1
ATOM 990 N N . PRO A 1 123 ? 10.532 -5.451 -5.367 1.00 91.00 123 PRO A N 1
ATOM 991 C CA . PRO A 1 123 ? 10.341 -6.887 -5.415 1.00 91.00 123 PRO A CA 1
ATOM 992 C C . PRO A 1 123 ? 10.461 -7.409 -6.852 1.00 91.00 123 PRO A C 1
ATOM 994 O O . PRO A 1 123 ? 9.926 -6.829 -7.803 1.00 91.00 123 PRO A O 1
ATOM 997 N N . GLU A 1 124 ? 11.133 -8.537 -7.022 1.00 89.06 124 GLU A N 1
ATOM 998 C CA . GLU A 1 124 ? 11.352 -9.258 -8.266 1.00 89.06 124 GLU A CA 1
ATOM 999 C C . GLU A 1 124 ? 10.037 -9.528 -8.986 1.00 89.06 124 GLU A C 1
ATOM 1001 O O . GLU A 1 124 ? 9.991 -9.414 -10.207 1.00 89.06 124 GLU A O 1
ATOM 1006 N N . THR A 1 125 ? 8.940 -9.796 -8.270 1.00 89.31 125 THR A N 1
ATOM 1007 C CA . THR A 1 125 ? 7.633 -9.982 -8.923 1.00 89.31 125 THR A CA 1
ATOM 1008 C C . THR A 1 125 ? 7.146 -8.719 -9.626 1.00 89.31 125 THR A C 1
ATOM 1010 O O . THR A 1 125 ? 6.553 -8.817 -10.696 1.00 89.31 125 THR A O 1
ATOM 1013 N N . ILE A 1 126 ? 7.403 -7.541 -9.049 1.00 91.50 126 ILE A N 1
ATOM 1014 C CA . ILE A 1 126 ? 7.022 -6.251 -9.638 1.00 91.50 126 ILE A CA 1
ATOM 1015 C C . ILE A 1 126 ? 7.959 -5.918 -10.802 1.00 91.50 126 ILE A C 1
ATOM 1017 O O . ILE A 1 126 ? 7.496 -5.579 -11.892 1.00 91.50 126 ILE A O 1
ATOM 1021 N N . ARG A 1 127 ? 9.275 -6.099 -10.618 1.00 91.06 127 ARG A N 1
ATOM 1022 C CA . ARG A 1 127 ? 10.266 -5.925 -11.695 1.00 91.06 127 ARG A CA 1
ATOM 1023 C C . ARG A 1 127 ? 9.962 -6.825 -12.889 1.00 91.06 127 ARG A C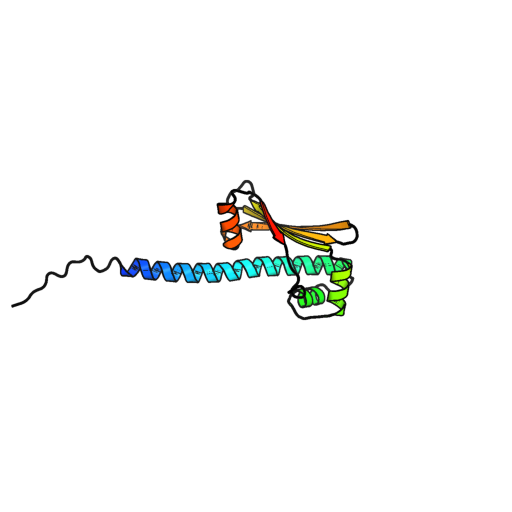 1
ATOM 1025 O O . ARG A 1 127 ? 9.899 -6.357 -14.023 1.00 91.06 127 ARG A O 1
ATOM 1032 N N . SER A 1 128 ? 9.7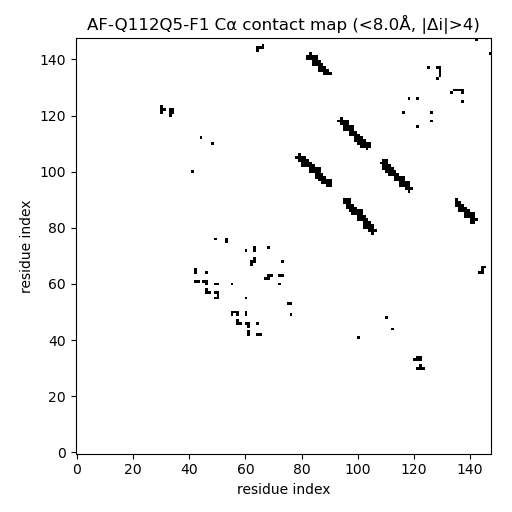18 -8.104 -12.631 1.00 90.81 128 SER A N 1
ATOM 1033 C CA . SER A 1 128 ? 9.380 -9.104 -13.646 1.00 90.81 128 SER A CA 1
ATOM 1034 C C . SER A 1 128 ? 8.108 -8.742 -14.397 1.00 90.81 128 SER A C 1
ATOM 1036 O O . SER A 1 128 ? 8.033 -8.915 -15.609 1.00 90.81 128 SER A O 1
ATOM 1038 N N . GLU A 1 129 ? 7.103 -8.202 -13.715 1.00 90.94 129 GLU A N 1
ATOM 1039 C CA . GLU A 1 129 ? 5.877 -7.767 -14.373 1.00 90.94 129 GLU A CA 1
ATOM 1040 C C . GLU A 1 129 ? 6.079 -6.546 -15.264 1.00 90.94 129 GLU A C 1
ATOM 1042 O O . GLU A 1 129 ? 5.544 -6.509 -16.372 1.00 90.94 129 GLU A O 1
ATOM 1047 N N . PHE A 1 130 ? 6.868 -5.572 -14.823 1.00 91.44 130 PHE A N 1
ATOM 1048 C CA . PHE A 1 130 ? 7.260 -4.446 -15.660 1.00 91.44 130 PHE A CA 1
ATOM 1049 C C . PHE A 1 130 ? 8.001 -4.897 -16.925 1.00 91.44 130 PHE A C 1
ATOM 1051 O O . PHE A 1 130 ? 7.775 -4.334 -17.995 1.00 91.44 130 PHE A O 1
ATOM 1058 N N . LEU A 1 131 ? 8.877 -5.900 -16.813 1.00 90.50 131 LEU A N 1
ATOM 1059 C CA . LEU A 1 131 ? 9.596 -6.477 -17.954 1.00 90.50 131 LEU A CA 1
ATOM 1060 C C . LEU A 1 131 ? 8.664 -7.284 -18.868 1.00 90.50 131 LEU A C 1
ATOM 1062 O O . LEU A 1 131 ? 8.753 -7.176 -20.085 1.00 90.50 131 LEU A O 1
ATOM 1066 N N . ARG A 1 132 ? 7.741 -8.060 -18.289 1.00 91.25 132 ARG A N 1
ATOM 1067 C CA . ARG A 1 132 ? 6.801 -8.918 -19.025 1.00 91.25 132 ARG A CA 1
ATOM 1068 C C . ARG A 1 132 ? 5.714 -8.129 -19.750 1.00 91.25 132 ARG A C 1
ATOM 1070 O O . ARG A 1 132 ? 5.348 -8.483 -20.863 1.00 91.25 132 ARG A O 1
ATOM 1077 N N . SER A 1 133 ? 5.145 -7.116 -19.100 1.00 89.94 133 SER A N 1
ATOM 1078 C CA . SER A 1 133 ? 4.030 -6.329 -19.646 1.00 89.94 133 SER A CA 1
ATOM 1079 C C . SER A 1 133 ? 4.485 -5.197 -20.564 1.00 89.94 133 SER A C 1
ATOM 1081 O O . SER A 1 133 ? 3.682 -4.703 -21.348 1.00 89.94 133 SER A O 1
ATOM 1083 N N . GLY A 1 134 ? 5.737 -4.740 -20.431 1.00 86.81 134 GLY A N 1
ATOM 1084 C CA . GLY A 1 134 ? 6.219 -3.517 -21.078 1.00 86.81 134 GLY A CA 1
ATOM 1085 C C . GLY A 1 134 ? 5.555 -2.235 -20.558 1.00 86.81 134 GLY A C 1
ATOM 1086 O O . GLY A 1 134 ? 5.818 -1.159 -21.087 1.00 86.81 134 GLY A O 1
ATOM 1087 N N . SER A 1 135 ? 4.704 -2.327 -19.529 1.00 89.31 135 SER A N 1
ATOM 1088 C CA . SER A 1 135 ? 4.012 -1.180 -18.946 1.00 89.31 135 SER A CA 1
ATOM 1089 C C . SER A 1 135 ? 4.981 -0.280 -18.173 1.00 89.31 135 SER A C 1
ATOM 1091 O O . SER A 1 135 ? 6.012 -0.723 -17.657 1.00 89.31 135 SER A O 1
ATOM 1093 N N . ASN A 1 136 ? 4.607 0.992 -18.046 1.00 92.00 136 ASN A N 1
ATOM 1094 C CA . ASN A 1 136 ? 5.244 1.937 -17.128 1.00 92.00 136 ASN A CA 1
ATOM 1095 C C . ASN A 1 136 ? 4.531 2.010 -15.778 1.00 92.00 136 ASN A C 1
ATOM 1097 O O . ASN A 1 136 ? 5.046 2.633 -14.857 1.00 92.00 136 ASN A O 1
ATOM 1101 N N . ILE A 1 137 ? 3.371 1.361 -15.652 1.00 94.06 137 ILE A N 1
ATOM 1102 C CA . ILE A 1 137 ? 2.560 1.348 -14.438 1.00 94.06 137 ILE A CA 1
ATOM 1103 C C . ILE A 1 137 ? 2.188 -0.092 -14.093 1.00 94.06 137 ILE A C 1
ATOM 1105 O O . ILE A 1 137 ? 1.701 -0.842 -14.943 1.00 94.06 137 ILE A O 1
ATOM 1109 N N . VAL A 1 138 ? 2.394 -0.461 -12.835 1.00 94.38 138 VAL A N 1
ATOM 1110 C CA . VAL A 1 138 ? 1.918 -1.710 -12.239 1.00 94.38 138 VAL A CA 1
ATOM 1111 C C . VAL A 1 138 ? 1.087 -1.351 -11.015 1.00 94.38 138 VAL A C 1
ATOM 1113 O O . VAL A 1 138 ? 1.528 -0.578 -10.172 1.00 94.38 138 VAL A O 1
ATOM 1116 N N . THR A 1 139 ? -0.111 -1.918 -10.893 1.00 94.31 139 THR A N 1
ATOM 1117 C CA . THR A 1 139 ? -0.987 -1.699 -9.734 1.00 94.31 139 THR A CA 1
ATOM 1118 C C . THR A 1 139 ? -1.265 -3.021 -9.033 1.00 94.31 139 THR A C 1
ATOM 1120 O O . THR A 1 139 ? -1.416 -4.064 -9.679 1.00 94.31 139 THR A O 1
ATOM 1123 N N . ARG A 1 140 ? -1.317 -2.983 -7.700 1.00 93.06 140 ARG A N 1
ATOM 1124 C CA . ARG A 1 140 ? -1.635 -4.125 -6.846 1.00 93.06 140 ARG A CA 1
ATOM 1125 C C . ARG A 1 140 ? -2.662 -3.755 -5.779 1.00 93.06 140 ARG A C 1
ATOM 1127 O O . ARG A 1 140 ? -2.516 -2.688 -5.180 1.00 93.06 140 ARG A O 1
ATOM 1134 N N . PRO A 1 141 ? -3.680 -4.605 -5.539 1.00 92.81 141 PRO A N 1
ATOM 1135 C CA . PRO A 1 141 ? -4.497 -4.476 -4.341 1.00 92.81 141 PRO A CA 1
ATOM 1136 C C . PRO A 1 141 ? -3.604 -4.633 -3.111 1.00 92.81 141 PRO A C 1
ATOM 1138 O O . PRO A 1 141 ? -2.652 -5.417 -3.130 1.00 92.81 141 PRO A O 1
ATOM 1141 N N . TRP A 1 142 ? -3.919 -3.887 -2.061 1.00 90.31 142 TRP A N 1
ATOM 1142 C CA . TRP A 1 142 ? -3.376 -4.134 -0.737 1.00 90.31 142 TRP A CA 1
ATOM 1143 C C . TRP A 1 142 ? -4.487 -4.677 0.154 1.00 90.31 142 TRP A C 1
ATOM 1145 O O . TRP A 1 142 ? -5.521 -4.029 0.303 1.00 90.31 142 TRP A O 1
ATOM 1155 N N . ASN A 1 143 ? -4.258 -5.844 0.748 1.00 90.00 143 ASN A N 1
ATOM 1156 C CA . ASN A 1 143 ? -5.239 -6.511 1.598 1.00 90.00 143 ASN A CA 1
ATOM 1157 C C . ASN A 1 143 ? -4.868 -6.302 3.064 1.00 90.00 143 ASN A C 1
ATOM 1159 O O . ASN A 1 143 ? -3.688 -6.370 3.422 1.00 90.00 143 ASN A O 1
ATOM 1163 N N . PHE A 1 144 ? -5.861 -6.084 3.922 1.00 89.75 144 PHE A N 1
ATOM 1164 C CA . PHE A 1 144 ? -5.610 -6.065 5.356 1.00 89.75 144 PHE A CA 1
ATOM 1165 C C . PHE A 1 144 ? -5.321 -7.486 5.862 1.00 89.75 144 PHE A C 1
ATOM 1167 O O . PHE A 1 144 ? -5.785 -8.466 5.274 1.00 89.75 144 PHE A O 1
ATOM 1174 N N . PRO A 1 145 ? -4.573 -7.645 6.969 1.00 89.38 145 PRO A N 1
ATOM 1175 C CA . PRO A 1 145 ? -4.244 -8.974 7.488 1.00 89.38 145 PRO A CA 1
ATOM 1176 C C . PRO A 1 145 ? -5.477 -9.775 7.933 1.00 89.38 145 PRO A C 1
ATOM 1178 O O . PRO A 1 145 ? -5.389 -10.992 8.024 1.00 89.38 145 PRO A O 1
ATOM 1181 N N . TRP A 1 146 ? -6.607 -9.116 8.212 1.00 91.12 146 TRP A N 1
ATOM 1182 C CA . TRP A 1 146 ? -7.873 -9.757 8.587 1.00 91.12 146 TRP A CA 1
ATOM 1183 C C . TRP A 1 146 ? -8.789 -10.076 7.396 1.00 91.12 146 TRP A C 1
ATOM 1185 O O . TRP A 1 146 ? -9.873 -10.613 7.611 1.00 91.12 146 TRP A O 1
ATOM 1195 N N . ASP A 1 147 ? -8.383 -9.743 6.168 1.00 84.25 147 ASP A N 1
ATOM 1196 C CA . ASP A 1 147 ? -9.136 -10.081 4.953 1.00 84.25 147 ASP A CA 1
ATOM 1197 C C . ASP A 1 147 ? -8.785 -11.483 4.410 1.00 84.25 147 ASP A C 1
ATOM 1199 O O . ASP A 1 147 ? -9.394 -11.924 3.434 1.00 84.25 147 ASP A O 1
ATOM 1203 N N . ASN A 1 148 ? -7.808 -12.174 5.020 1.00 64.25 148 ASN A N 1
ATOM 1204 C CA . ASN A 1 148 ? -7.312 -13.493 4.599 1.00 64.25 148 ASN A CA 1
ATOM 1205 C C . ASN A 1 148 ? -7.618 -14.598 5.615 1.00 64.25 148 ASN A C 1
ATOM 1207 O O . ASN A 1 148 ? -7.570 -14.320 6.835 1.00 64.25 148 ASN A O 1
#

Solvent-accessible surface area (backbone atoms only — not comparable to full-atom values): 8463 Å² total; per-residue (Å²): 135,89,83,82,82,79,73,90,73,77,73,73,63,64,60,59,57,56,50,55,55,53,51,54,54,52,52,52,52,51,34,56,48,28,43,50,51,55,51,52,53,48,47,52,54,50,14,51,57,48,16,70,76,68,76,44,61,34,67,63,44,33,41,33,63,73,59,52,81,42,73,69,60,51,53,55,47,62,70,42,49,65,48,42,31,42,35,40,32,61,45,98,49,89,53,39,28,40,42,29,46,38,37,38,28,66,87,75,51,73,49,75,53,72,47,83,43,46,56,86,57,47,32,59,71,58,53,50,45,39,68,73,68,68,47,56,64,49,76,43,82,52,77,59,68,83,78,108

Foldseek 3Di:
DDDDDPPPPPPPPVVVVVVVVVVVVVLVVLQVVLVVVVLLVQLQVVLVVVCVVVVNHSVVSSCCLVPVPDPVSVVVCVQWWDFWKWKWFQDPDNFKIKIKIWTATPVRDIDIDIDIDTLSSDRPVVNVCCVVVVDRMDMDTDDRPVVD

Radius of gyration: 23.04 Å; Cα contacts (8 Å, |Δi|>4): 168; chains: 1; bounding box: 72×59×39 Å

pLDDT: mean 83.33, std 18.48, range [37.97, 96.75]

Nearest PDB structures (foldseek):
  2rdx-assembly1_G  TM=8.197E-01  e=6.547E-01  Roseovarius nubinhibens ISM
  5xd8-assembly1_A  TM=5.195E-01  e=4.045E-01  Vibrio sp. EJY3
  3e5t-assembly1_A-2  TM=4.621E-01  e=9.978E-01  Entacmaea quadricolor
  8b7g-assembly1_A  TM=3.600E-01  e=1.348E+00  Discosoma sp.
  1xmz-assembly1_D-2  TM=3.519E-01  e=2.461E+00  Anemonia sulcata

Organism: Trichodesmium erythraeum (strain IMS101) (NCBI:txid203124)

Mean predicted aligned error: 9.78 Å

Secondary structure (DSSP, 8-state):
-------TTSSSSHHHHHHHHHHHHHHHHHHHHHHHHHHHHHHHHHHHHHHHHHTS-HHHHHHHHTT---HHHHHHHHHHEEEEEEEEEE-SSTTEEEEEEEEEETTS-EEEEEEEEEGGGS-HHHHHHHHHH--SEEEEE---TT--

Sequence (148 aa):
MNQIKIDWLAISIIAVIGVGIGIYFLTKQSEAENRRNIDSWFEEKLSISLAEKLGIPSQEILQTIRGIANPKIIARINEIVDYARLTFTKLSSFNDIEIRLNLDYKNGTYFSVASSWKWDELPETIRSEFLRSGSNIVTRPWNFPWDN